Protein AF-F9P7V2-F1 (afdb_monomer_lite)

Radius of gyration: 14.02 Å; chains: 1; bounding box: 31×26×36 Å

pLDDT: mean 90.77, std 7.44, range [68.56, 98.19]

Organism: NCBI:txid1035184

Secondary structure (DSSP, 8-state):
-HHHHHHT--S--TT----SS--HHHHHHS---TTHHHHHTGGGGGGG-SSHHHHHHHHHHHHHHHHHHHHHHHHHTT--

Structure (mmCIF, N/CA/C/O backbone):
data_AF-F9P7V2-F1
#
_entry.id   AF-F9P7V2-F1
#
loop_
_atom_site.group_PDB
_atom_site.id
_atom_site.type_symbol
_atom_site.label_atom_id
_atom_site.label_alt_id
_atom_site.label_comp_id
_atom_site.label_asym_id
_atom_site.label_entity_id
_atom_site.label_seq_id
_atom_site.pdbx_PDB_ins_code
_atom_site.Cartn_x
_atom_site.Cartn_y
_atom_site.Cartn_z
_atom_site.occupancy
_atom_site.B_iso_or_equiv
_atom_site.auth_seq_id
_atom_site.auth_comp_id
_atom_site.auth_asym_id
_atom_site.auth_atom_id
_atom_site.pdbx_PDB_model_num
ATOM 1 N N . MET A 1 1 ? 1.796 5.159 -4.609 1.00 72.50 1 MET A N 1
ATOM 2 C CA . MET A 1 1 ? 2.708 5.238 -5.775 1.00 72.50 1 MET A CA 1
ATOM 3 C C . MET A 1 1 ? 3.212 6.650 -6.080 1.00 72.50 1 MET A C 1
ATOM 5 O O . MET A 1 1 ? 4.369 6.767 -6.449 1.00 72.50 1 MET A O 1
ATOM 9 N N . ALA A 1 2 ? 2.424 7.716 -5.872 1.00 89.31 2 ALA A N 1
ATOM 10 C CA . ALA A 1 2 ? 2.855 9.096 -6.158 1.00 89.31 2 ALA A CA 1
ATOM 11 C C . ALA A 1 2 ? 4.174 9.507 -5.469 1.00 89.31 2 ALA A C 1
ATOM 13 O O . ALA A 1 2 ? 5.066 10.036 -6.123 1.00 89.31 2 ALA A O 1
ATOM 14 N N . TYR A 1 3 ? 4.334 9.203 -4.173 1.00 89.00 3 TYR A N 1
ATOM 15 C CA . TYR A 1 3 ? 5.573 9.516 -3.451 1.00 89.00 3 TYR A CA 1
ATOM 16 C C . TYR A 1 3 ? 6.786 8.756 -4.002 1.00 89.00 3 TYR A C 1
ATOM 18 O O . TYR A 1 3 ? 7.828 9.359 -4.229 1.00 89.00 3 TYR A O 1
ATOM 26 N N . SER A 1 4 ? 6.648 7.453 -4.277 1.00 88.44 4 SER A N 1
ATOM 27 C CA . SER A 1 4 ? 7.717 6.665 -4.903 1.00 88.44 4 SER A CA 1
ATOM 28 C C . SER A 1 4 ? 8.123 7.249 -6.257 1.00 88.44 4 SER A C 1
ATOM 30 O O . SER A 1 4 ? 9.314 7.373 -6.509 1.00 88.44 4 SER A O 1
ATOM 32 N N . GLY A 1 5 ? 7.157 7.693 -7.070 1.00 89.12 5 GLY A N 1
ATOM 33 C CA . GLY A 1 5 ? 7.427 8.390 -8.331 1.00 89.12 5 GLY A CA 1
ATOM 34 C C . GLY A 1 5 ? 8.177 9.712 -8.141 1.00 89.12 5 GLY A C 1
ATOM 35 O O . GLY A 1 5 ? 9.159 9.951 -8.831 1.00 89.12 5 GLY A O 1
ATOM 36 N N . TYR A 1 6 ? 7.779 10.532 -7.162 1.00 91.00 6 TYR A N 1
ATOM 37 C CA . TYR A 1 6 ? 8.470 11.787 -6.831 1.00 91.00 6 TYR A CA 1
ATOM 38 C C . TYR A 1 6 ? 9.926 11.571 -6.381 1.00 91.00 6 TYR A C 1
ATOM 40 O O . TYR A 1 6 ? 10.809 12.331 -6.763 1.00 91.00 6 TYR A O 1
ATOM 48 N N . ILE A 1 7 ? 10.187 10.523 -5.596 1.00 88.25 7 ILE A N 1
ATOM 49 C CA . ILE A 1 7 ? 11.535 10.178 -5.112 1.00 88.25 7 ILE A CA 1
ATOM 50 C C . ILE A 1 7 ? 12.348 9.391 -6.162 1.00 88.25 7 ILE A C 1
ATOM 52 O O . ILE A 1 7 ? 13.539 9.162 -5.968 1.00 88.25 7 ILE A O 1
ATOM 56 N N . GLY A 1 8 ? 11.736 8.965 -7.272 1.00 88.69 8 GLY A N 1
ATOM 57 C CA . GLY A 1 8 ? 12.400 8.163 -8.305 1.00 88.69 8 GLY A CA 1
ATOM 58 C C . GLY A 1 8 ? 12.631 6.698 -7.914 1.00 88.69 8 GLY A C 1
ATOM 59 O O . GLY A 1 8 ? 13.553 6.061 -8.416 1.00 88.69 8 GLY A O 1
ATOM 60 N N . ARG A 1 9 ? 11.818 6.147 -7.003 1.00 90.38 9 ARG A N 1
ATOM 61 C CA . ARG A 1 9 ? 11.847 4.720 -6.641 1.00 90.38 9 ARG A CA 1
ATOM 62 C C . ARG A 1 9 ? 11.003 3.899 -7.621 1.00 90.38 9 ARG A C 1
ATOM 64 O O . ARG A 1 9 ? 9.908 4.344 -7.978 1.00 90.38 9 ARG A O 1
ATOM 71 N N . PRO A 1 10 ? 11.447 2.688 -8.006 1.00 92.88 10 PRO A N 1
ATOM 72 C CA . PRO A 1 10 ? 10.664 1.816 -8.872 1.00 92.88 10 PRO A CA 1
ATOM 73 C C . PRO A 1 10 ? 9.333 1.434 -8.213 1.00 92.88 10 PRO A C 1
ATOM 75 O O . PRO A 1 10 ? 9.206 1.398 -6.983 1.00 92.88 10 PRO A O 1
ATOM 78 N N . ILE A 1 11 ? 8.328 1.127 -9.037 1.00 92.88 11 ILE A N 1
ATOM 79 C CA . ILE A 1 11 ? 7.037 0.635 -8.539 1.00 92.88 11 ILE A CA 1
ATOM 80 C C . ILE A 1 11 ? 7.229 -0.738 -7.892 1.00 92.88 11 ILE A C 1
ATOM 82 O O . ILE A 1 11 ? 6.855 -0.923 -6.736 1.00 92.88 11 ILE A O 1
ATOM 86 N N . HIS A 1 12 ? 7.868 -1.663 -8.603 1.00 94.00 12 HIS A N 1
ATOM 87 C CA . HIS A 1 12 ? 8.160 -3.012 -8.141 1.00 94.00 12 HIS A CA 1
ATOM 88 C C . HIS A 1 12 ? 9.531 -3.454 -8.655 1.00 94.00 12 HIS A C 1
ATOM 90 O O . HIS A 1 12 ? 9.957 -3.025 -9.725 1.00 94.00 12 HIS A O 1
ATOM 96 N N . ASP A 1 13 ? 10.202 -4.279 -7.863 1.00 92.12 13 ASP A N 1
ATOM 97 C CA . ASP A 1 13 ? 11.476 -4.916 -8.180 1.00 92.12 13 ASP A CA 1
ATOM 98 C C . ASP A 1 13 ? 11.410 -6.330 -7.572 1.00 92.12 13 ASP A C 1
ATOM 100 O O . ASP A 1 13 ? 11.347 -6.432 -6.340 1.00 92.12 13 ASP A O 1
ATOM 104 N N . PRO A 1 14 ? 11.325 -7.392 -8.397 1.00 89.19 14 PRO A N 1
ATOM 105 C CA . PRO A 1 14 ? 11.180 -8.770 -7.923 1.00 89.19 14 PRO A CA 1
ATOM 106 C C . PRO A 1 14 ? 12.377 -9.281 -7.114 1.00 89.19 14 PRO A C 1
ATOM 108 O O . PRO A 1 14 ? 12.218 -10.201 -6.311 1.00 89.19 14 PRO A O 1
ATOM 111 N N . ASP A 1 15 ? 13.559 -8.690 -7.306 1.00 88.81 15 ASP A N 1
ATOM 112 C CA . ASP A 1 15 ? 14.784 -9.118 -6.629 1.00 88.81 15 ASP A CA 1
ATOM 113 C C . ASP A 1 15 ? 14.889 -8.530 -5.209 1.00 88.81 15 ASP A C 1
ATOM 115 O O . ASP A 1 15 ? 15.703 -8.979 -4.396 1.00 88.81 15 ASP A O 1
ATOM 119 N N . LEU A 1 16 ? 14.048 -7.543 -4.867 1.00 84.81 16 LEU A N 1
ATOM 120 C CA . LEU A 1 16 ? 14.012 -6.948 -3.533 1.00 84.81 16 LEU A CA 1
ATOM 121 C C . LEU A 1 16 ? 13.085 -7.720 -2.582 1.00 84.81 16 LEU A C 1
ATOM 123 O O . LEU A 1 16 ? 11.922 -7.983 -2.879 1.00 84.81 16 LEU A O 1
ATOM 127 N N . GLN A 1 17 ? 13.589 -8.013 -1.380 1.00 80.44 17 GLN A N 1
ATOM 128 C CA . GLN A 1 17 ? 12.883 -8.788 -0.352 1.00 80.44 17 GLN A CA 1
ATOM 129 C C . GLN A 1 17 ? 12.396 -7.909 0.807 1.00 80.44 17 GLN A C 1
ATOM 131 O O . GLN A 1 17 ? 13.173 -7.067 1.270 1.00 80.44 17 GLN A O 1
ATOM 136 N N . PRO A 1 18 ? 11.146 -8.083 1.302 1.00 78.31 18 PRO A N 1
ATOM 137 C CA . PRO A 1 18 ? 10.601 -7.327 2.432 1.00 78.31 18 PRO A CA 1
ATOM 138 C C . PRO A 1 18 ? 11.533 -7.326 3.637 1.00 78.31 18 PRO A C 1
ATOM 140 O O . PRO A 1 18 ? 11.935 -8.374 4.135 1.00 78.31 18 PRO A O 1
ATOM 143 N N . ARG A 1 19 ? 11.865 -6.132 4.128 1.00 81.44 19 ARG A N 1
ATOM 144 C CA . ARG A 1 19 ? 12.677 -5.977 5.335 1.00 81.44 19 ARG A CA 1
ATOM 145 C C . ARG A 1 19 ? 11.760 -5.998 6.554 1.00 81.44 19 ARG A C 1
ATOM 147 O O . ARG A 1 19 ? 10.844 -5.181 6.661 1.00 81.44 19 ARG A O 1
ATOM 154 N N . GLU A 1 20 ? 11.997 -6.927 7.474 1.00 74.19 20 GLU A N 1
ATOM 155 C CA . GLU A 1 20 ? 11.169 -7.054 8.681 1.00 74.19 20 GLU A CA 1
ATOM 156 C C . GLU A 1 20 ? 11.630 -6.138 9.813 1.00 74.19 20 GLU A C 1
ATOM 158 O O . GLU A 1 20 ? 10.806 -5.455 10.422 1.00 74.19 20 GLU A O 1
ATOM 163 N N . ASN A 1 21 ? 12.943 -6.080 10.036 1.00 76.31 21 ASN A N 1
ATOM 164 C CA . ASN A 1 21 ? 13.581 -5.273 11.068 1.00 76.31 21 ASN A CA 1
ATOM 165 C C . ASN A 1 21 ? 14.463 -4.225 10.395 1.00 76.31 21 ASN A C 1
ATOM 167 O O . ASN A 1 21 ? 15.395 -4.570 9.673 1.00 76.31 21 ASN A O 1
ATOM 171 N N . MET A 1 22 ? 14.149 -2.951 10.611 1.00 79.31 22 MET A N 1
ATOM 172 C CA . MET A 1 22 ? 14.900 -1.836 10.045 1.00 79.31 22 MET A CA 1
ATOM 173 C C . MET A 1 22 ? 15.043 -0.720 11.067 1.00 79.31 22 MET A C 1
ATOM 175 O O . MET A 1 22 ? 14.103 -0.389 11.795 1.00 79.31 22 MET A O 1
ATOM 179 N N . THR A 1 23 ? 16.218 -0.110 11.090 1.00 85.12 23 THR A N 1
ATOM 180 C CA . THR A 1 23 ? 16.430 1.167 11.760 1.00 85.12 23 THR A CA 1
ATOM 181 C C . THR A 1 23 ? 15.686 2.279 11.016 1.00 85.12 23 THR A C 1
ATOM 183 O O . THR A 1 23 ? 15.347 2.173 9.832 1.00 85.12 23 THR A O 1
ATOM 186 N N . LEU A 1 24 ? 15.434 3.394 11.706 1.00 81.44 24 LEU A N 1
ATOM 187 C CA . LEU A 1 24 ? 14.801 4.563 11.090 1.00 81.44 24 LEU A CA 1
ATOM 188 C C . LEU A 1 24 ? 15.614 5.093 9.896 1.00 81.44 24 LEU A C 1
ATOM 190 O O . LEU A 1 24 ? 15.037 5.593 8.929 1.00 81.44 24 LEU A O 1
ATOM 194 N N . GLU A 1 25 ? 16.940 4.989 9.973 1.00 83.19 25 GLU A N 1
ATOM 195 C CA . GLU A 1 25 ? 17.842 5.375 8.896 1.00 83.19 25 GLU A CA 1
ATOM 196 C C . GLU A 1 25 ? 17.661 4.460 7.682 1.00 83.19 25 GLU A C 1
ATOM 198 O O . GLU A 1 25 ? 17.338 4.953 6.604 1.00 83.19 25 GLU A O 1
ATOM 203 N N . GLU A 1 26 ? 17.721 3.139 7.867 1.00 80.25 26 GLU A N 1
ATOM 204 C CA . GLU A 1 26 ? 17.523 2.157 6.791 1.00 80.25 26 GLU A CA 1
ATOM 205 C C . GLU A 1 26 ? 16.137 2.247 6.140 1.00 80.25 26 GLU A C 1
ATOM 207 O O . GLU A 1 26 ? 16.003 2.036 4.930 1.00 80.25 26 GLU A O 1
ATOM 212 N N . TYR A 1 27 ? 15.096 2.583 6.906 1.00 79.19 27 TYR A N 1
ATOM 213 C CA . TYR A 1 27 ? 13.762 2.839 6.355 1.00 79.19 27 TYR A CA 1
ATOM 214 C C . TYR A 1 27 ? 13.762 4.055 5.413 1.00 79.19 27 TYR A C 1
ATOM 216 O O . TYR A 1 27 ? 13.134 4.034 4.351 1.00 79.19 27 TYR A O 1
ATOM 224 N N . ARG A 1 28 ? 14.474 5.125 5.788 1.00 77.69 28 ARG A N 1
ATOM 225 C CA . ARG A 1 28 ? 14.517 6.382 5.030 1.00 77.69 28 ARG A CA 1
ATOM 226 C C . ARG A 1 28 ? 15.422 6.288 3.803 1.00 77.69 28 ARG A C 1
ATOM 228 O O . ARG A 1 28 ? 15.021 6.745 2.733 1.00 77.69 28 ARG A O 1
ATOM 235 N N . THR A 1 29 ? 16.605 5.695 3.936 1.00 77.62 29 THR A N 1
ATOM 236 C CA . THR A 1 29 ? 17.662 5.724 2.909 1.00 77.62 29 THR A CA 1
ATOM 237 C C . THR A 1 29 ? 17.796 4.425 2.121 1.00 77.62 29 THR A C 1
ATOM 239 O O . THR A 1 29 ? 18.330 4.441 1.014 1.00 77.62 29 THR A O 1
ATOM 242 N N . GLY A 1 30 ? 17.300 3.305 2.650 1.00 75.62 30 GLY A N 1
ATOM 243 C CA . GLY A 1 30 ? 17.477 2.002 2.023 1.00 75.62 30 GLY A CA 1
ATOM 244 C C . GLY A 1 30 ? 16.738 1.858 0.693 1.00 75.62 30 GLY A C 1
ATOM 245 O O . GLY A 1 30 ? 15.683 2.465 0.466 1.00 75.62 30 GLY A O 1
ATOM 246 N N . LYS A 1 31 ? 17.296 1.015 -0.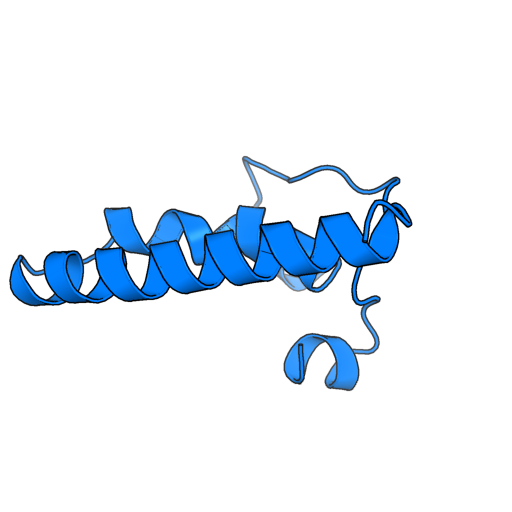185 1.00 79.50 31 LYS A N 1
ATOM 247 C CA . LYS A 1 31 ? 16.659 0.627 -1.447 1.00 79.50 31 LYS A CA 1
ATOM 248 C C . LYS A 1 31 ? 15.333 -0.069 -1.147 1.00 79.50 31 LYS A C 1
ATOM 250 O O . LYS A 1 31 ? 15.281 -0.999 -0.350 1.00 79.50 31 LYS A O 1
ATOM 255 N N . SER A 1 32 ? 14.267 0.417 -1.768 1.00 84.94 32 SER A N 1
ATOM 256 C CA . SER A 1 32 ? 12.915 -0.120 -1.632 1.00 84.94 32 SER A CA 1
ATOM 257 C C . SER A 1 32 ? 12.099 0.289 -2.859 1.00 84.94 32 SER A C 1
ATOM 259 O O . SER A 1 32 ? 12.444 1.253 -3.551 1.00 84.94 32 SER A O 1
ATOM 261 N N . SER A 1 33 ? 11.017 -0.434 -3.124 1.00 92.19 33 SER A N 1
ATOM 262 C CA . SER A 1 33 ? 10.050 -0.129 -4.181 1.00 92.19 33 SER A CA 1
ATOM 263 C C . SER A 1 33 ? 8.714 0.340 -3.595 1.00 92.19 33 SER A C 1
ATOM 265 O O . SER A 1 33 ? 8.469 0.253 -2.388 1.00 92.19 33 SER A O 1
ATOM 267 N N . ALA A 1 34 ? 7.819 0.859 -4.438 1.00 92.69 34 ALA A N 1
ATOM 268 C CA . ALA A 1 34 ? 6.476 1.226 -3.990 1.00 92.69 34 ALA A CA 1
ATOM 269 C C . ALA A 1 34 ? 5.720 0.025 -3.399 1.00 92.69 34 ALA A C 1
ATOM 271 O O . ALA A 1 34 ? 5.084 0.174 -2.359 1.00 92.69 34 ALA A O 1
ATOM 272 N N . ILE A 1 35 ? 5.823 -1.146 -4.034 1.00 94.88 35 ILE A N 1
ATOM 273 C CA . ILE A 1 35 ? 5.194 -2.391 -3.581 1.00 94.88 35 ILE A CA 1
ATOM 274 C C . ILE A 1 35 ? 5.815 -2.884 -2.274 1.00 94.88 35 ILE A C 1
ATOM 276 O O . ILE A 1 35 ? 5.094 -3.276 -1.362 1.00 94.88 35 ILE A O 1
ATOM 280 N N . MET A 1 36 ? 7.134 -2.775 -2.114 1.00 92.19 36 MET A N 1
ATOM 281 C CA . MET A 1 36 ? 7.791 -3.128 -0.854 1.00 92.19 36 MET A CA 1
ATOM 282 C C . MET A 1 36 ? 7.240 -2.357 0.349 1.00 92.19 36 MET A C 1
ATOM 284 O O . MET A 1 36 ? 7.004 -2.948 1.400 1.00 92.19 36 MET A O 1
ATOM 288 N N . HIS A 1 37 ? 6.958 -1.061 0.197 1.00 91.25 37 HIS A N 1
ATOM 289 C CA . HIS A 1 37 ? 6.375 -0.256 1.273 1.00 91.25 37 HIS A CA 1
ATOM 290 C C . HIS A 1 37 ? 4.990 -0.734 1.738 1.00 91.25 37 HIS A C 1
ATOM 292 O O . HIS A 1 37 ? 4.608 -0.439 2.877 1.00 91.25 37 HIS A O 1
ATOM 298 N N . PHE A 1 38 ? 4.248 -1.488 0.917 1.00 94.75 38 PHE A N 1
ATOM 299 C CA . PHE A 1 38 ? 3.012 -2.123 1.377 1.00 94.75 38 PHE A CA 1
ATOM 300 C C . PHE A 1 38 ? 3.319 -3.130 2.488 1.00 94.75 38 PHE A C 1
ATOM 302 O O . PHE A 1 38 ? 2.745 -3.029 3.569 1.00 94.75 38 PHE A O 1
ATOM 309 N N . TYR A 1 39 ? 4.280 -4.023 2.259 1.00 92.75 39 TYR A N 1
ATOM 310 C CA . TYR A 1 39 ? 4.680 -5.057 3.216 1.00 92.75 39 TYR A CA 1
ATOM 311 C C . TYR A 1 39 ? 5.474 -4.508 4.399 1.00 92.75 39 TYR A C 1
ATOM 313 O O . TYR A 1 39 ? 5.243 -4.895 5.541 1.00 92.75 39 TYR A O 1
ATOM 321 N N . GLU A 1 40 ? 6.397 -3.580 4.145 1.00 90.44 40 GLU A N 1
ATOM 322 C CA . GLU A 1 40 ? 7.242 -3.004 5.194 1.00 90.44 40 GLU A CA 1
ATOM 323 C C . GLU A 1 40 ? 6.409 -2.213 6.212 1.00 90.44 40 GLU A C 1
ATOM 325 O O . GLU A 1 40 ? 6.753 -2.198 7.396 1.00 90.44 40 GLU A O 1
ATOM 330 N N . LYS A 1 41 ? 5.314 -1.573 5.765 1.00 91.06 41 LYS A N 1
ATOM 331 C CA . LYS A 1 41 ? 4.542 -0.639 6.590 1.00 91.06 41 LYS A CA 1
ATOM 332 C C . LYS A 1 41 ? 3.029 -0.724 6.423 1.00 91.06 41 LYS A C 1
ATOM 334 O O . LYS A 1 41 ? 2.346 -0.917 7.422 1.00 91.06 41 LYS A O 1
ATOM 339 N N . LEU A 1 42 ? 2.485 -0.494 5.224 1.00 95.06 42 LEU A N 1
ATOM 340 C CA . LEU A 1 42 ? 1.049 -0.190 5.078 1.00 95.06 42 LEU A CA 1
ATOM 341 C C . LEU A 1 42 ? 0.144 -1.323 5.579 1.00 95.06 42 LEU A C 1
ATOM 343 O O . LEU A 1 42 ? -0.826 -1.044 6.279 1.00 95.06 42 LEU A O 1
ATOM 347 N N . LEU A 1 43 ? 0.505 -2.574 5.293 1.00 95.44 43 LEU A N 1
ATOM 348 C CA . LEU A 1 43 ? -0.231 -3.768 5.718 1.00 95.44 43 LEU A CA 1
ATOM 349 C C . LEU A 1 43 ? -0.116 -4.048 7.226 1.00 95.44 43 LEU A C 1
ATOM 351 O O . LEU A 1 43 ? -0.938 -4.766 7.778 1.00 95.44 43 LEU A O 1
ATOM 355 N N . LYS A 1 44 ? 0.868 -3.457 7.914 1.00 93.88 44 LYS A N 1
ATOM 356 C CA . LYS A 1 44 ? 1.037 -3.586 9.371 1.00 93.88 44 LYS A CA 1
ATOM 357 C C . LYS A 1 44 ? 0.213 -2.558 10.151 1.00 93.88 44 LYS A C 1
ATOM 359 O O . LYS A 1 44 ? 0.002 -2.709 11.348 1.00 93.88 44 LYS A O 1
ATOM 364 N N . LEU A 1 45 ? -0.260 -1.490 9.495 1.00 95.88 45 LEU A N 1
ATOM 365 C CA . LEU A 1 45 ? -0.923 -0.377 10.181 1.00 95.88 45 LEU A CA 1
ATOM 366 C C . LEU A 1 45 ? -2.245 -0.777 10.838 1.00 95.88 45 LEU A C 1
ATOM 368 O O . LEU A 1 45 ? -2.594 -0.185 11.857 1.00 95.88 45 LEU A O 1
ATOM 372 N N . LYS A 1 46 ? -2.982 -1.752 10.290 1.00 94.75 46 LYS A N 1
ATOM 373 C CA . LYS A 1 46 ? -4.281 -2.151 10.853 1.00 94.75 46 LYS A CA 1
ATOM 374 C C . LYS A 1 46 ? -4.181 -2.640 12.301 1.00 94.75 46 LYS A C 1
ATOM 376 O O . LYS A 1 46 ? -5.054 -2.316 13.103 1.00 94.75 46 LYS A O 1
ATOM 381 N N . ASP A 1 47 ? -3.076 -3.299 12.645 1.00 93.88 47 ASP A N 1
ATOM 382 C CA . ASP A 1 47 ? -2.828 -3.867 13.972 1.00 93.88 47 ASP A CA 1
ATOM 383 C C . ASP A 1 47 ? -2.277 -2.821 14.956 1.00 93.88 47 ASP A C 1
ATOM 385 O O . ASP A 1 47 ? -2.195 -3.060 16.156 1.00 93.88 47 ASP A O 1
ATOM 389 N N . MET A 1 48 ? -1.928 -1.631 14.456 1.00 95.31 48 MET A N 1
ATOM 390 C CA . MET A 1 48 ? -1.384 -0.512 15.233 1.00 95.31 48 MET A CA 1
ATOM 391 C C . MET A 1 48 ? -2.425 0.587 15.505 1.00 95.31 48 MET A C 1
ATOM 393 O O . MET A 1 48 ? -2.076 1.694 15.919 1.00 95.31 48 MET A O 1
ATOM 397 N N . MET A 1 49 ? -3.705 0.331 15.226 1.00 97.44 49 MET A N 1
ATOM 398 C CA . MET A 1 49 ? -4.775 1.303 15.446 1.00 97.44 49 MET A CA 1
ATOM 399 C C . MET A 1 49 ? -5.081 1.465 16.938 1.00 97.44 49 MET A C 1
ATOM 401 O O . MET A 1 49 ? -5.307 0.495 17.651 1.00 97.44 49 MET A O 1
ATOM 405 N N . ASN A 1 50 ? -5.169 2.713 17.402 1.00 97.56 50 ASN A N 1
ATOM 406 C CA . ASN A 1 50 ? -5.339 3.015 18.830 1.00 97.56 50 ASN A CA 1
ATOM 407 C C . ASN A 1 50 ? -6.783 2.879 19.346 1.00 97.56 50 ASN A C 1
ATOM 409 O O . ASN A 1 50 ? -7.003 2.875 20.554 1.00 97.56 50 ASN A O 1
ATOM 413 N N . THR A 1 51 ? -7.786 2.839 18.463 1.00 97.81 51 THR A N 1
ATOM 414 C CA . THR A 1 51 ? -9.204 2.784 18.858 1.00 97.81 51 THR A CA 1
ATOM 415 C C . THR A 1 51 ? -9.939 1.684 18.108 1.00 97.81 51 THR A C 1
ATOM 417 O O . THR A 1 51 ? -9.645 1.410 16.944 1.00 97.81 51 THR A O 1
ATOM 420 N N . ALA A 1 52 ? -10.960 1.100 18.739 1.00 96.88 52 ALA A N 1
ATOM 421 C CA . ALA A 1 52 ? -11.779 0.055 18.120 1.00 96.88 52 ALA A CA 1
ATOM 422 C C . ALA A 1 52 ? -12.462 0.532 16.822 1.00 96.88 52 ALA A C 1
ATOM 424 O O . ALA A 1 52 ? -12.561 -0.211 15.845 1.00 96.88 52 ALA A O 1
ATOM 425 N N . ALA A 1 53 ? -12.892 1.798 16.780 1.00 97.69 53 ALA A N 1
ATOM 426 C CA . ALA A 1 53 ? -13.456 2.397 15.573 1.00 97.69 53 ALA A CA 1
ATOM 427 C C . ALA A 1 53 ? -12.414 2.495 14.445 1.00 97.69 53 ALA A C 1
ATOM 429 O O . ALA A 1 53 ? -12.714 2.158 13.299 1.00 97.69 53 ALA A O 1
ATOM 430 N N . ALA A 1 54 ? -11.182 2.911 14.765 1.00 97.81 54 ALA A N 1
ATOM 431 C CA . ALA A 1 54 ? -10.090 2.970 13.799 1.00 97.81 54 ALA A CA 1
ATOM 432 C C . ALA A 1 54 ? -9.705 1.577 13.293 1.00 97.81 54 ALA A C 1
ATOM 434 O O . ALA A 1 54 ? -9.536 1.411 12.090 1.00 97.81 54 ALA A O 1
ATOM 435 N N . GLN A 1 55 ? -9.660 0.571 14.170 1.00 96.25 55 GLN A N 1
ATOM 436 C CA . GLN A 1 55 ? -9.387 -0.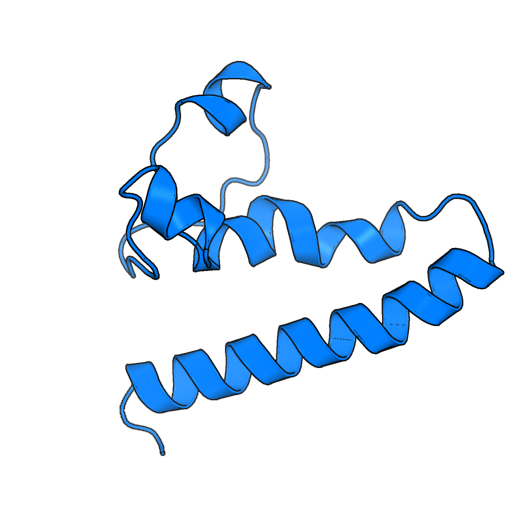814 13.787 1.00 96.25 55 GLN A CA 1
ATOM 437 C C . GLN A 1 55 ? -10.440 -1.344 12.803 1.00 96.25 55 GLN A C 1
ATOM 439 O O . GLN A 1 55 ? -10.089 -1.858 11.743 1.00 96.25 55 GLN A O 1
ATOM 444 N N . LYS A 1 56 ? -11.735 -1.115 13.071 1.00 96.69 56 LYS A N 1
ATOM 445 C CA . LYS A 1 56 ? -12.820 -1.515 12.156 1.00 96.69 56 LYS A CA 1
ATOM 446 C C . LYS A 1 56 ? -12.709 -0.854 10.777 1.00 96.69 56 LYS A C 1
ATOM 448 O O . LYS A 1 56 ? -12.976 -1.495 9.766 1.00 96.69 56 LYS A O 1
ATOM 453 N N . MET A 1 57 ? -12.326 0.423 10.721 1.00 97.69 57 MET A N 1
ATOM 454 C CA . MET A 1 57 ? -12.080 1.108 9.446 1.00 97.69 57 MET A CA 1
ATOM 455 C C . MET A 1 57 ? -10.797 0.630 8.760 1.00 97.69 57 MET A C 1
ATOM 457 O O . MET A 1 57 ? -10.727 0.620 7.534 1.00 97.69 57 MET A O 1
ATOM 461 N N . ALA A 1 58 ? -9.768 0.279 9.530 1.00 97.62 58 ALA A N 1
ATOM 462 C CA . ALA A 1 58 ? -8.503 -0.188 8.989 1.00 97.62 58 ALA A CA 1
ATOM 463 C C . ALA A 1 58 ? -8.648 -1.559 8.324 1.00 97.62 58 ALA A C 1
ATOM 465 O O . ALA A 1 58 ? -8.043 -1.759 7.282 1.00 97.62 58 ALA A O 1
ATOM 466 N N . GLU A 1 59 ? -9.504 -2.445 8.840 1.00 97.31 59 GLU A N 1
ATOM 467 C CA . GLU A 1 59 ? -9.811 -3.746 8.222 1.00 97.31 59 GLU A CA 1
ATOM 468 C C . GLU A 1 59 ? -10.323 -3.617 6.778 1.00 97.31 59 GLU A C 1
ATOM 470 O O . GLU A 1 59 ? -9.842 -4.303 5.876 1.00 97.31 59 GLU A O 1
ATOM 475 N N . SER A 1 60 ? -11.269 -2.706 6.514 1.00 97.12 60 SER A N 1
ATOM 476 C CA . SER A 1 60 ? -11.789 -2.523 5.150 1.00 97.12 60 SER A CA 1
ATOM 477 C C . SER A 1 60 ? -10.750 -1.906 4.213 1.00 97.12 60 SER A C 1
ATOM 479 O O . SER A 1 60 ? -10.642 -2.308 3.056 1.00 97.12 60 SER A O 1
ATOM 481 N N . ARG A 1 61 ? -9.948 -0.961 4.714 1.00 97.88 61 ARG A N 1
ATOM 482 C CA . ARG A 1 61 ? -8.859 -0.342 3.945 1.00 97.88 61 ARG A CA 1
ATOM 483 C C . ARG A 1 61 ? -7.733 -1.328 3.659 1.00 97.88 61 ARG A C 1
ATOM 485 O O . ARG A 1 61 ? -7.195 -1.313 2.561 1.00 97.88 61 ARG A O 1
ATOM 492 N N . HIS A 1 62 ? -7.393 -2.174 4.627 1.00 98.06 62 HIS A N 1
ATOM 493 C CA . HIS A 1 62 ? -6.387 -3.224 4.494 1.00 98.06 62 HIS A CA 1
ATOM 494 C C . HIS A 1 62 ? -6.782 -4.213 3.405 1.00 98.06 62 HIS A C 1
ATOM 496 O O . HIS A 1 62 ? -5.990 -4.462 2.505 1.00 98.06 62 HIS A O 1
ATOM 502 N N . ARG A 1 63 ? -8.037 -4.674 3.415 1.00 98.19 63 ARG A N 1
ATOM 503 C CA . ARG A 1 63 ? -8.566 -5.566 2.376 1.00 98.19 63 ARG A CA 1
ATOM 504 C C . ARG A 1 63 ? -8.441 -4.973 0.975 1.00 98.19 63 ARG A C 1
ATOM 506 O O . ARG A 1 63 ? -8.004 -5.654 0.060 1.00 98.19 63 ARG A O 1
ATOM 513 N N . PHE A 1 64 ? -8.748 -3.687 0.817 1.00 98.19 64 PHE A N 1
ATOM 514 C CA . PHE A 1 64 ? -8.563 -3.006 -0.466 1.00 98.19 64 PHE A CA 1
ATOM 515 C C . PHE A 1 64 ? -7.088 -2.965 -0.906 1.00 98.19 64 PHE A C 1
ATOM 517 O O . PHE A 1 64 ? -6.794 -3.078 -2.094 1.00 98.19 64 PHE A O 1
ATOM 524 N N . LEU A 1 65 ? -6.144 -2.809 0.031 1.00 97.62 65 LEU A N 1
ATOM 525 C CA . LEU A 1 65 ? -4.714 -2.877 -0.290 1.00 97.62 65 LEU A CA 1
ATOM 526 C C . LEU A 1 65 ? -4.298 -4.286 -0.732 1.00 97.62 65 LEU A C 1
ATOM 528 O O . LEU A 1 65 ? -3.491 -4.398 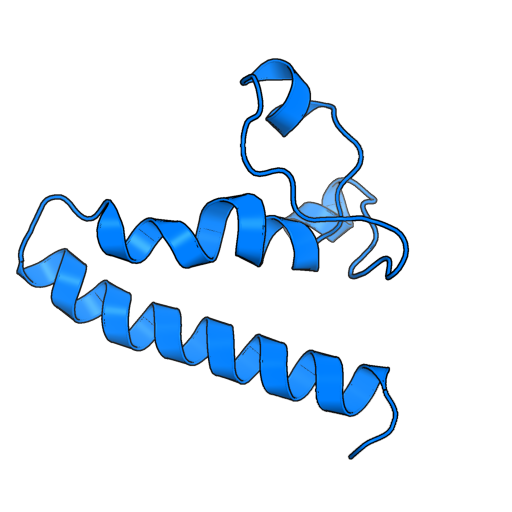-1.650 1.00 97.62 65 LEU A O 1
ATOM 532 N N . GLU A 1 66 ? -4.839 -5.335 -0.111 1.00 97.81 66 GLU A N 1
ATOM 533 C CA . GLU A 1 66 ? -4.606 -6.728 -0.520 1.00 97.81 66 GLU A CA 1
ATOM 534 C C . GLU A 1 66 ? -5.167 -6.994 -1.922 1.00 97.81 66 GLU A C 1
ATOM 536 O O . GLU A 1 66 ? -4.432 -7.452 -2.790 1.00 97.81 66 GLU A O 1
ATOM 541 N N . GLU A 1 67 ? -6.411 -6.591 -2.192 1.00 98.19 67 GLU A N 1
ATOM 542 C CA . GLU A 1 67 ? -7.038 -6.718 -3.518 1.00 98.19 67 GLU A CA 1
ATOM 543 C C . GLU A 1 67 ? -6.252 -5.969 -4.606 1.00 98.19 67 GLU A C 1
ATOM 545 O O . GLU A 1 67 ? -6.069 -6.468 -5.719 1.00 98.19 67 GLU A O 1
ATOM 550 N N . TYR A 1 68 ? -5.747 -4.774 -4.285 1.00 97.38 68 TYR A N 1
ATOM 551 C CA . TYR A 1 68 ? -4.875 -4.019 -5.181 1.00 97.38 68 TYR A CA 1
ATOM 552 C C . TYR A 1 68 ? -3.577 -4.781 -5.488 1.00 97.38 68 TYR A C 1
ATOM 554 O O . TYR A 1 68 ? -3.150 -4.818 -6.643 1.00 97.38 68 TYR A O 1
ATOM 562 N N . LEU A 1 69 ? -2.939 -5.377 -4.473 1.00 96.75 69 LEU A N 1
ATOM 563 C CA . LEU A 1 69 ? -1.716 -6.161 -4.658 1.00 96.75 69 LEU A CA 1
ATOM 564 C C . LEU A 1 69 ? -1.980 -7.412 -5.496 1.00 96.75 69 LEU A C 1
ATOM 566 O O . LEU A 1 69 ? -1.206 -7.692 -6.410 1.00 96.75 69 LEU A O 1
ATOM 570 N N . ASP A 1 70 ? -3.076 -8.122 -5.239 1.00 97.38 70 ASP A N 1
ATOM 571 C CA . ASP A 1 70 ? -3.462 -9.308 -6.004 1.00 97.38 70 ASP A CA 1
ATOM 572 C C . ASP A 1 70 ? -3.645 -8.976 -7.487 1.00 97.38 70 ASP A C 1
ATOM 574 O O . ASP A 1 70 ? -3.088 -9.655 -8.354 1.00 97.38 70 ASP A O 1
ATOM 578 N N . GLN A 1 71 ? -4.363 -7.889 -7.788 1.00 97.69 71 GLN A N 1
ATOM 579 C CA . GLN A 1 71 ? -4.538 -7.422 -9.161 1.00 97.69 71 GLN A CA 1
ATOM 580 C C . GLN A 1 71 ? -3.200 -7.000 -9.783 1.00 97.69 71 GLN A C 1
ATOM 582 O O . GLN A 1 71 ? -2.900 -7.402 -10.908 1.00 97.69 71 GLN A O 1
ATOM 587 N N . PHE A 1 72 ? -2.367 -6.260 -9.045 1.00 96.69 7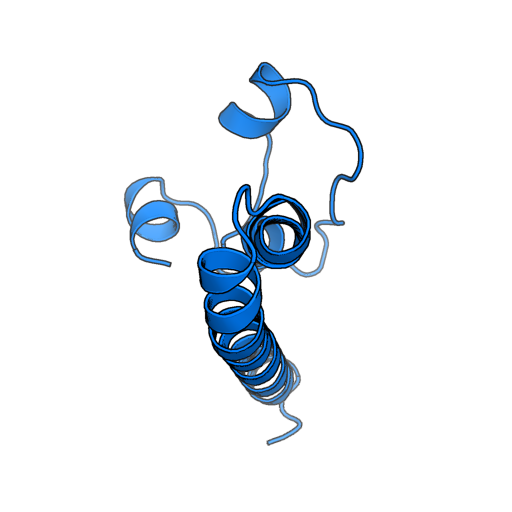2 PHE A N 1
ATOM 588 C CA . PHE A 1 72 ? -1.040 -5.850 -9.502 1.00 96.69 72 PHE A 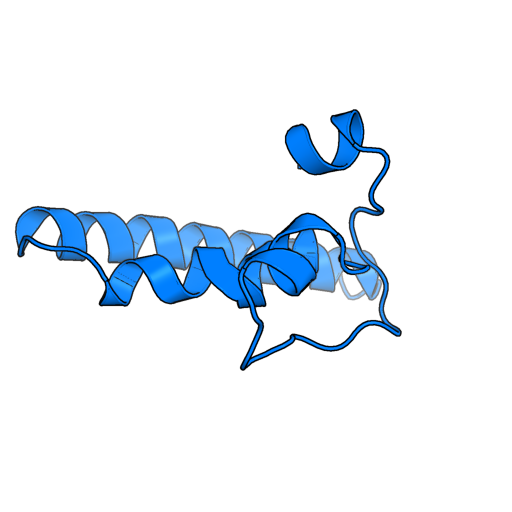CA 1
ATOM 589 C C . PHE A 1 72 ? -0.167 -7.056 -9.883 1.00 96.69 72 PHE A C 1
ATOM 591 O O . PHE A 1 72 ? 0.424 -7.076 -10.961 1.00 96.69 72 PHE A O 1
ATOM 598 N N . TYR A 1 73 ? -0.100 -8.090 -9.039 1.00 96.00 73 TYR A N 1
ATOM 599 C CA . TYR A 1 73 ? 0.698 -9.282 -9.334 1.00 96.00 73 TYR A CA 1
ATOM 600 C C . TYR A 1 73 ? 0.087 -10.170 -10.413 1.00 96.00 73 TYR A C 1
ATOM 602 O O . TYR A 1 73 ? 0.833 -10.862 -11.110 1.00 96.00 73 TYR A O 1
ATOM 610 N N . ALA A 1 74 ? -1.239 -10.188 -10.555 1.00 96.94 74 ALA A N 1
ATOM 611 C CA . ALA A 1 74 ? -1.891 -10.890 -11.653 1.00 96.94 74 ALA A CA 1
ATOM 612 C C . ALA A 1 74 ? -1.480 -10.285 -13.002 1.00 96.94 74 ALA A C 1
ATOM 614 O O . ALA A 1 74 ? -1.071 -11.027 -13.894 1.00 96.94 74 ALA A O 1
ATOM 615 N N . GLU A 1 75 ? -1.506 -8.954 -13.112 1.00 96.62 75 GLU A N 1
ATOM 616 C CA . GLU A 1 75 ? -1.052 -8.221 -14.300 1.00 96.62 75 GLU A CA 1
ATOM 617 C C . GLU A 1 75 ? 0.458 -8.385 -14.523 1.00 96.62 75 GLU A C 1
ATOM 619 O O . GLU A 1 75 ? 0.892 -8.729 -15.620 1.00 96.62 75 GLU A O 1
ATOM 624 N N . TRP A 1 76 ? 1.268 -8.217 -13.472 1.00 94.88 76 TRP A N 1
ATOM 625 C CA . TRP A 1 76 ? 2.728 -8.317 -13.563 1.00 94.88 76 TRP A CA 1
ATOM 626 C C . TRP A 1 76 ? 3.208 -9.690 -14.046 1.00 94.88 76 TRP A C 1
ATOM 628 O O . TRP A 1 76 ? 4.134 -9.786 -14.846 1.00 94.88 76 TRP A O 1
ATOM 638 N N . ASN A 1 77 ? 2.568 -10.764 -13.572 1.00 94.31 77 ASN A N 1
ATOM 639 C CA . ASN A 1 77 ? 2.913 -12.137 -13.945 1.00 94.31 77 ASN A CA 1
ATOM 640 C C . ASN A 1 77 ? 2.160 -12.634 -15.191 1.00 94.31 77 ASN A C 1
ATOM 642 O O . ASN A 1 77 ? 2.185 -13.837 -15.456 1.00 94.31 77 ASN A O 1
ATOM 646 N N . ALA A 1 78 ? 1.458 -11.751 -15.912 1.00 93.38 78 ALA A N 1
ATOM 647 C CA . ALA A 1 78 ? 0.642 -12.084 -17.083 1.00 93.38 78 ALA A CA 1
ATOM 648 C C . ALA A 1 78 ? -0.351 -13.242 -16.840 1.00 93.38 78 ALA A C 1
ATOM 650 O O . ALA A 1 78 ? -0.577 -14.092 -17.701 1.00 93.38 78 ALA A O 1
ATOM 651 N N . LYS A 1 79 ? -0.936 -13.300 -15.637 1.00 88.94 79 LYS A N 1
ATOM 652 C CA . LYS A 1 79 ? -1.964 -14.287 -15.257 1.00 88.94 79 LYS A CA 1
ATOM 653 C C . LYS A 1 79 ? -3.384 -13.800 -15.558 1.00 88.94 79 LYS A C 1
ATOM 655 O O . LYS A 1 79 ? -4.340 -14.531 -15.296 1.00 88.94 79 LYS A O 1
ATOM 660 N N . LYS A 1 80 ? -3.519 -12.569 -16.050 1.00 68.56 80 LYS A N 1
ATOM 661 C CA . LYS A 1 80 ? -4.769 -11.889 -16.369 1.00 68.56 80 LYS A CA 1
ATO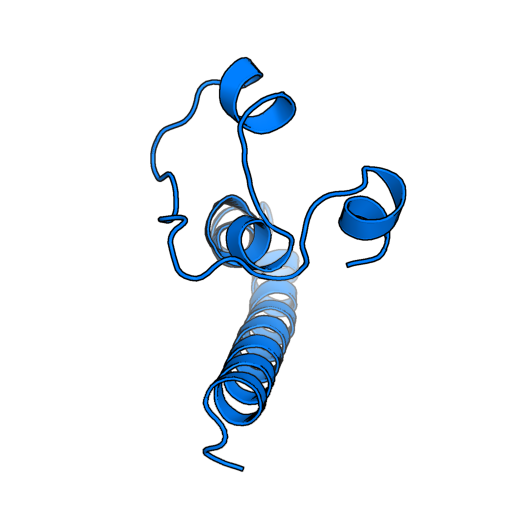M 662 C C . LYS A 1 80 ? -4.559 -10.926 -17.529 1.00 68.56 80 LYS A C 1
ATOM 664 O O . LYS A 1 80 ? -3.418 -10.428 -17.654 1.00 68.56 80 LYS A O 1
#

Sequence (80 aa):
MAYSGYIGRPIHDPDLQPRENMTLEEYRTGKSSAIMHFYEKLLKLKDMMNTAAAQKMAESRHRFLEEYLDQFYAEWNAKK

Foldseek 3Di:
DVVCVVVVAAQDDPVDDADADDDPCCVVPPRDHVLSCCVNPLLCVLVVDPDPVSNVVSVVVSVVVVVVVVVVVCVVVVVD